Protein AF-A0A970ZIY1-F1 (afdb_monomer_lite)

pLDDT: mean 73.7, std 18.68, range [35.19, 96.5]

Foldseek 3Di:
DPCVVVVVVVVVVVVVVVVVVVVVVVVVVVVVVCVVCVVPPPPPDCDPVPPPPVVCVCVVVVPDPVRVVVVVVVVVVVVVVVVVVCVVCVVVVVVVVVVVLVVVLVPDDPVVNVVSVVVVVVVVVVVVVVVVVVPPPPDDDDD

Structure (mmCIF, N/CA/C/O backbone):
data_AF-A0A970ZIY1-F1
#
_entry.id   AF-A0A970ZIY1-F1
#
loop_
_atom_site.group_PDB
_atom_site.id
_atom_site.type_symbol
_atom_site.label_atom_id
_atom_site.label_alt_id
_atom_site.label_comp_id
_atom_site.label_asym_id
_atom_site.label_entity_id
_atom_site.label_seq_id
_atom_site.pdbx_PDB_ins_code
_atom_site.Cartn_x
_atom_site.Cartn_y
_atom_site.Cartn_z
_atom_site.occupancy
_atom_site.B_iso_or_equiv
_atom_site.auth_seq_id
_atom_site.auth_comp_id
_atom_site.auth_asym_id
_atom_site.auth_atom_id
_atom_site.pdbx_PDB_model_num
ATOM 1 N N . MET A 1 1 ? 45.407 -6.725 -25.973 1.00 51.03 1 MET A N 1
ATOM 2 C CA . MET A 1 1 ? 44.159 -6.333 -25.265 1.00 51.03 1 MET A CA 1
ATOM 3 C C . MET A 1 1 ? 42.892 -6.872 -25.961 1.00 51.03 1 MET A C 1
ATOM 5 O O . MET A 1 1 ? 41.868 -6.203 -25.936 1.00 51.03 1 MET A O 1
ATOM 9 N N . LYS A 1 2 ? 42.923 -8.075 -26.568 1.00 53.19 2 LYS A N 1
ATOM 10 C CA . LYS A 1 2 ? 41.791 -8.644 -27.337 1.00 53.19 2 LYS A CA 1
ATOM 11 C C . LYS A 1 2 ? 40.934 -9.645 -26.543 1.00 53.19 2 LYS A C 1
ATOM 13 O O . LYS A 1 2 ? 39.870 -10.029 -27.012 1.00 53.19 2 LYS A O 1
ATOM 18 N N . ASP A 1 3 ? 41.338 -9.990 -25.320 1.00 57.94 3 ASP A N 1
ATOM 19 C CA . ASP A 1 3 ? 40.663 -11.026 -24.517 1.00 57.94 3 ASP A CA 1
ATOM 20 C C . ASP A 1 3 ? 39.647 -10.465 -23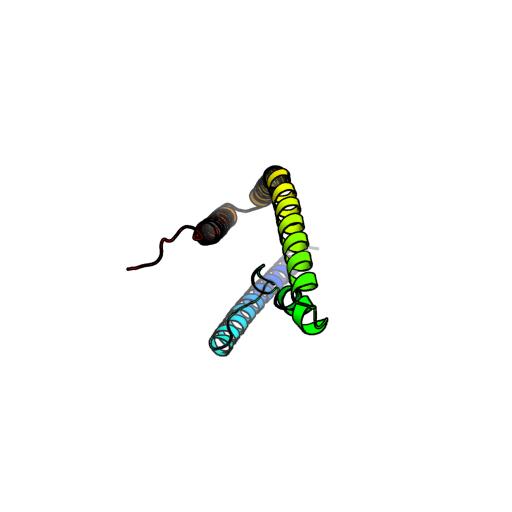.516 1.00 57.94 3 ASP A C 1
ATOM 22 O O . ASP A 1 3 ? 38.801 -11.195 -23.012 1.00 57.94 3 ASP A O 1
ATOM 26 N N . ARG A 1 4 ? 39.666 -9.146 -23.282 1.00 66.25 4 ARG A N 1
ATOM 27 C CA . ARG A 1 4 ? 38.716 -8.444 -22.404 1.00 66.25 4 ARG A CA 1
ATOM 28 C C . ARG A 1 4 ? 37.244 -8.669 -22.785 1.00 66.25 4 ARG A C 1
ATOM 30 O O . ARG A 1 4 ? 36.482 -9.011 -21.888 1.00 66.25 4 ARG A O 1
ATOM 37 N N . PRO A 1 5 ? 36.815 -8.558 -24.061 1.00 71.19 5 PRO A N 1
ATOM 38 C CA . PRO A 1 5 ? 35.415 -8.812 -24.410 1.00 71.19 5 PRO A CA 1
ATOM 39 C C . PRO A 1 5 ? 35.022 -10.286 -24.247 1.00 71.19 5 PRO A C 1
ATOM 41 O O . PRO A 1 5 ? 33.885 -10.572 -23.890 1.00 71.19 5 PRO A O 1
ATOM 44 N N . ARG A 1 6 ? 35.960 -11.226 -24.436 1.00 71.44 6 ARG A N 1
ATOM 45 C CA . ARG A 1 6 ? 35.718 -12.663 -24.218 1.00 71.44 6 ARG A CA 1
ATOM 46 C C . ARG A 1 6 ? 35.589 -12.986 -22.731 1.00 71.44 6 ARG A C 1
ATOM 48 O O . ARG A 1 6 ? 34.659 -13.681 -22.346 1.00 71.44 6 ARG A O 1
ATOM 55 N N . ALA A 1 7 ? 36.460 -12.423 -21.897 1.00 78.25 7 ALA A N 1
ATOM 56 C CA . ALA A 1 7 ? 36.382 -12.560 -20.446 1.00 78.25 7 ALA A CA 1
ATOM 57 C C . ALA A 1 7 ? 35.086 -11.952 -19.887 1.00 78.25 7 ALA A C 1
ATOM 59 O O . ALA A 1 7 ? 34.428 -12.571 -19.058 1.00 78.25 7 ALA A O 1
ATOM 60 N N . ILE A 1 8 ? 34.672 -10.785 -20.390 1.00 82.88 8 ILE A N 1
ATOM 61 C CA . ILE A 1 8 ? 33.400 -10.158 -20.006 1.00 82.88 8 ILE A CA 1
ATOM 62 C C . ILE A 1 8 ? 32.213 -11.023 -20.448 1.00 82.88 8 ILE A C 1
ATOM 64 O O . ILE A 1 8 ? 31.309 -11.248 -19.651 1.00 82.88 8 ILE A O 1
ATOM 68 N N . ALA A 1 9 ? 32.225 -11.565 -21.670 1.00 83.19 9 ALA A N 1
ATOM 69 C CA . ALA A 1 9 ? 31.159 -12.448 -22.146 1.00 83.19 9 ALA A CA 1
ATOM 70 C C . ALA A 1 9 ? 31.040 -13.728 -21.302 1.00 83.19 9 ALA A C 1
ATOM 72 O O . ALA A 1 9 ? 29.931 -14.137 -20.968 1.00 83.19 9 ALA A O 1
ATOM 73 N N . VAL A 1 10 ? 32.168 -14.322 -20.901 1.00 86.00 10 VAL A N 1
ATOM 74 C CA . VAL A 1 10 ? 32.187 -15.494 -20.011 1.00 86.00 10 VAL A CA 1
ATOM 75 C C . VAL A 1 10 ? 31.659 -15.137 -18.621 1.00 86.00 10 VAL A C 1
ATOM 77 O O . VAL A 1 10 ? 30.834 -15.871 -18.086 1.00 86.00 10 VAL A O 1
ATOM 80 N N . LEU A 1 11 ? 32.053 -13.993 -18.053 1.00 84.69 11 LEU A N 1
ATOM 81 C CA . LEU A 1 11 ? 31.548 -13.543 -16.751 1.00 84.69 11 LEU A CA 1
ATOM 82 C C . LEU A 1 11 ? 30.040 -13.273 -16.777 1.00 84.69 11 LEU A C 1
ATOM 84 O O . LEU A 1 11 ? 29.329 -13.697 -15.869 1.00 84.69 11 LEU A O 1
ATOM 88 N N . VAL A 1 12 ? 29.538 -12.626 -17.831 1.00 85.62 12 VAL A N 1
ATOM 89 C CA . VAL A 1 12 ? 28.099 -12.387 -18.013 1.00 85.62 12 VAL A CA 1
ATOM 90 C C . VAL A 1 12 ? 27.351 -13.708 -18.192 1.00 85.62 12 VAL A C 1
ATOM 92 O O . VAL A 1 12 ? 26.309 -13.900 -17.572 1.00 85.62 12 VAL A O 1
ATOM 95 N N . ALA A 1 13 ? 27.886 -14.649 -18.972 1.00 85.00 13 ALA A N 1
ATOM 96 C CA . ALA A 1 13 ? 27.266 -15.958 -19.171 1.00 85.00 13 ALA A CA 1
ATOM 97 C C . ALA A 1 13 ? 27.195 -16.776 -17.870 1.00 85.00 13 ALA A C 1
ATOM 99 O O . ALA A 1 13 ? 26.146 -17.339 -17.561 1.00 85.00 13 ALA A O 1
ATOM 100 N N . VAL A 1 14 ? 28.270 -16.798 -17.074 1.00 88.44 14 VAL A N 1
ATOM 101 C CA . VAL A 1 14 ? 28.303 -17.483 -15.770 1.00 88.44 14 VAL A CA 1
ATOM 102 C C . VAL A 1 14 ? 27.355 -16.814 -14.773 1.00 88.44 14 VAL A C 1
ATOM 104 O O . VAL A 1 14 ? 26.639 -17.506 -14.052 1.00 88.44 14 VAL A O 1
ATOM 107 N N . PHE A 1 15 ? 27.288 -15.481 -14.764 1.00 84.81 15 PHE A N 1
ATOM 108 C CA . PHE A 1 15 ? 26.358 -14.738 -13.916 1.00 84.81 15 PHE A CA 1
ATOM 109 C C . PHE A 1 15 ? 24.896 -15.037 -14.273 1.00 84.81 15 PHE A C 1
ATOM 111 O O . PHE A 1 15 ? 24.097 -15.351 -13.393 1.00 84.81 15 PHE A O 1
ATOM 118 N N . LEU A 1 16 ? 24.552 -15.019 -15.564 1.00 87.94 16 LEU A N 1
ATOM 119 C CA . LEU A 1 16 ? 23.206 -15.345 -16.038 1.00 87.94 16 LEU A CA 1
ATOM 120 C C . LEU A 1 16 ? 22.836 -16.803 -15.744 1.00 87.94 16 LEU A C 1
ATOM 122 O O . LEU A 1 16 ? 21.725 -17.062 -15.283 1.00 87.94 16 LEU A O 1
ATOM 126 N N . ALA A 1 17 ? 23.765 -17.742 -15.936 1.00 85.06 17 ALA A N 1
ATOM 127 C CA . ALA A 1 17 ? 23.568 -19.138 -15.554 1.00 85.06 17 ALA A CA 1
ATOM 128 C C . ALA A 1 17 ? 23.318 -19.272 -14.042 1.00 85.06 17 ALA A C 1
ATOM 130 O O . ALA A 1 17 ? 22.384 -19.962 -13.637 1.00 85.06 17 ALA A O 1
ATOM 131 N N . GLY A 1 18 ? 24.076 -18.547 -13.214 1.00 77.12 18 GLY A N 1
ATOM 132 C CA . GLY A 1 18 ? 23.872 -18.472 -11.767 1.00 77.12 18 GLY A CA 1
ATOM 133 C C . GLY A 1 18 ? 22.505 -17.901 -11.377 1.00 77.12 18 GLY A C 1
ATOM 134 O O . GLY A 1 18 ? 21.841 -18.455 -10.504 1.00 77.12 18 GLY A O 1
ATOM 135 N N . CYS A 1 19 ? 22.024 -16.854 -12.054 1.00 79.12 19 CYS A N 1
ATOM 136 C CA . CYS A 1 19 ? 20.681 -16.311 -11.828 1.00 79.12 19 CYS A CA 1
ATOM 137 C C . CYS A 1 19 ? 19.575 -17.301 -12.222 1.00 79.12 19 CYS A C 1
ATOM 139 O O . CYS A 1 19 ? 18.572 -17.415 -11.516 1.00 79.12 19 CYS A O 1
ATOM 141 N N . ILE A 1 20 ? 19.742 -18.035 -13.325 1.00 79.75 20 ILE A N 1
ATOM 142 C CA . ILE A 1 20 ? 18.778 -19.052 -13.775 1.00 79.75 20 ILE A CA 1
ATOM 143 C C . ILE A 1 20 ? 18.742 -20.238 -12.801 1.00 79.75 20 ILE A C 1
ATOM 145 O O . ILE A 1 20 ? 17.667 -20.643 -12.370 1.00 79.75 20 ILE A O 1
ATOM 149 N N . LEU A 1 21 ? 19.901 -20.746 -12.378 1.00 78.31 21 LEU A N 1
ATOM 150 C CA . LEU A 1 21 ? 20.000 -21.809 -11.371 1.00 78.31 21 LEU A CA 1
ATOM 151 C C . LEU A 1 21 ? 19.457 -21.360 -10.003 1.00 78.31 21 LEU A C 1
ATOM 153 O O . LEU A 1 21 ? 18.700 -22.094 -9.370 1.00 78.31 21 LEU A O 1
ATOM 157 N N . GLY A 1 22 ? 19.767 -20.134 -9.571 1.00 67.44 22 GLY A N 1
ATOM 158 C CA . GLY A 1 22 ? 19.271 -19.562 -8.317 1.00 67.44 22 GLY A CA 1
ATOM 159 C C . GLY A 1 22 ? 17.762 -19.300 -8.324 1.00 67.44 22 GLY A C 1
ATOM 160 O O . GLY A 1 22 ? 17.087 -19.562 -7.330 1.00 67.44 22 GLY A O 1
ATOM 161 N N . SER A 1 23 ? 17.205 -18.838 -9.448 1.00 67.19 23 SER A N 1
ATOM 162 C CA . SER A 1 23 ? 15.758 -18.629 -9.609 1.00 67.19 23 SER A CA 1
ATOM 163 C C . SER A 1 23 ? 14.989 -19.943 -9.718 1.00 67.19 23 SER A C 1
ATOM 165 O O . SER A 1 23 ? 13.946 -20.069 -9.082 1.00 67.19 23 SER A O 1
ATOM 167 N N . ALA A 1 24 ? 15.514 -20.942 -10.433 1.00 69.50 24 ALA A N 1
ATOM 168 C CA . ALA A 1 24 ? 14.917 -22.273 -10.494 1.00 69.50 24 ALA A CA 1
ATOM 169 C C . ALA A 1 24 ? 14.925 -22.953 -9.118 1.00 69.50 24 ALA A C 1
ATOM 171 O O . ALA A 1 24 ? 13.890 -23.464 -8.701 1.00 69.50 24 ALA A O 1
ATOM 172 N N . GLY A 1 25 ? 16.045 -22.884 -8.386 1.00 67.38 25 GLY A N 1
ATOM 173 C CA . GLY A 1 25 ? 16.157 -23.397 -7.016 1.00 67.38 25 GLY A CA 1
ATOM 174 C C . GLY A 1 25 ? 15.268 -22.655 -6.014 1.00 67.38 25 GLY A C 1
ATOM 175 O O . GLY A 1 25 ? 14.637 -23.281 -5.167 1.00 67.38 25 GLY A O 1
ATOM 176 N N . SER A 1 26 ? 15.142 -21.330 -6.143 1.00 62.72 26 SER A N 1
ATOM 177 C CA . SER A 1 26 ? 14.210 -20.543 -5.322 1.00 62.72 26 SER A CA 1
ATOM 178 C C . SER A 1 26 ? 12.756 -20.877 -5.646 1.00 62.72 26 SER A C 1
ATOM 180 O O . SER A 1 26 ? 11.930 -20.938 -4.742 1.00 62.72 26 SER A O 1
ATOM 182 N N . TYR A 1 27 ? 12.433 -21.129 -6.917 1.00 69.75 27 TYR A N 1
ATOM 183 C CA . TYR A 1 27 ? 11.086 -21.495 -7.341 1.00 69.75 27 TYR A CA 1
ATOM 184 C C . TYR A 1 27 ? 10.686 -22.872 -6.811 1.00 69.75 27 TYR A C 1
ATOM 186 O O . TYR A 1 27 ? 9.599 -23.011 -6.260 1.00 69.75 27 TYR A O 1
ATOM 194 N N . SER A 1 28 ? 11.560 -23.878 -6.908 1.00 68.31 28 SER A N 1
ATOM 195 C CA . SER A 1 28 ? 11.289 -25.213 -6.365 1.00 68.31 28 SER A CA 1
ATOM 196 C C . SER A 1 28 ? 11.291 -25.240 -4.835 1.00 68.31 28 SER A C 1
ATOM 198 O O . SER A 1 28 ? 10.410 -25.878 -4.264 1.00 68.31 28 SER A O 1
ATOM 200 N N . TRP A 1 29 ? 12.169 -24.486 -4.161 1.00 65.81 29 TRP A N 1
ATOM 201 C CA . TRP A 1 29 ? 12.119 -24.311 -2.702 1.00 65.81 29 TRP A CA 1
ATOM 202 C C . TRP A 1 29 ? 10.818 -23.644 -2.246 1.00 65.81 29 TRP A C 1
ATOM 204 O O . TRP A 1 29 ? 10.192 -24.106 -1.298 1.00 65.81 29 TRP A O 1
ATOM 214 N N . LEU A 1 30 ? 10.364 -22.599 -2.945 1.00 65.06 30 LEU A N 1
ATOM 215 C CA . LEU A 1 30 ? 9.116 -21.902 -2.628 1.00 65.06 30 LEU A CA 1
ATOM 216 C C . LEU A 1 30 ? 7.883 -22.771 -2.916 1.00 65.06 30 LEU A C 1
ATOM 218 O O . LEU A 1 30 ? 6.915 -22.715 -2.162 1.00 65.06 30 LEU A O 1
ATOM 222 N N . ARG A 1 31 ? 7.929 -23.604 -3.966 1.00 70.19 31 ARG A N 1
ATOM 223 C CA . ARG A 1 31 ? 6.863 -24.566 -4.284 1.00 70.19 31 ARG A CA 1
ATOM 224 C C . ARG A 1 31 ? 6.785 -25.689 -3.249 1.00 70.19 31 ARG A C 1
ATOM 226 O O . ARG A 1 31 ? 5.695 -26.038 -2.816 1.00 70.19 31 ARG A O 1
ATOM 233 N N . TRP A 1 32 ? 7.936 -26.183 -2.794 1.00 57.75 32 TRP A N 1
ATOM 234 C CA . TRP A 1 32 ? 8.015 -27.183 -1.730 1.00 57.75 32 TRP A CA 1
ATOM 235 C C . TRP A 1 32 ? 7.583 -26.605 -0.372 1.00 57.75 32 TRP A C 1
ATOM 237 O O . TRP A 1 32 ? 6.854 -27.258 0.373 1.00 57.75 32 TRP A O 1
ATOM 247 N N . GLN A 1 33 ? 7.921 -25.337 -0.087 1.00 52.47 33 GLN A N 1
ATOM 248 C CA . GLN A 1 33 ? 7.381 -24.583 1.053 1.00 52.47 33 GLN A CA 1
ATOM 249 C C . GLN A 1 33 ? 5.873 -24.334 0.941 1.00 52.47 33 GLN A C 1
ATOM 251 O O . GLN A 1 33 ? 5.207 -24.261 1.965 1.00 52.47 33 GLN A O 1
ATOM 256 N N . GLN A 1 34 ? 5.322 -24.170 -0.265 1.00 49.88 34 GLN A N 1
ATOM 257 C CA . GLN A 1 34 ? 3.879 -24.031 -0.479 1.00 49.88 34 GLN A CA 1
ATOM 258 C C . GLN A 1 34 ? 3.130 -25.340 -0.225 1.00 49.88 34 GLN A C 1
ATOM 260 O O . GLN A 1 34 ? 2.064 -25.287 0.376 1.00 49.88 34 GLN A O 1
ATOM 265 N N . GLU A 1 35 ? 3.691 -26.489 -0.612 1.00 53.53 35 GLU A N 1
ATOM 266 C CA . GLU A 1 35 ? 3.114 -27.810 -0.311 1.00 53.53 35 GLU A CA 1
ATOM 267 C C . GLU A 1 35 ? 3.172 -28.127 1.192 1.00 53.53 35 GLU A C 1
ATOM 269 O O . GLU A 1 35 ? 2.188 -28.598 1.752 1.00 53.53 35 GLU A O 1
ATOM 274 N N . THR A 1 36 ? 4.256 -27.769 1.895 1.00 51.41 36 THR A N 1
ATOM 275 C CA . THR A 1 36 ? 4.316 -27.900 3.371 1.00 51.41 36 THR A CA 1
ATOM 276 C C . THR A 1 36 ? 3.522 -26.828 4.125 1.00 51.41 36 THR A C 1
ATOM 278 O O . THR A 1 36 ? 3.187 -27.024 5.290 1.00 51.41 36 THR A O 1
ATOM 281 N N . ARG A 1 37 ? 3.188 -25.700 3.486 1.00 42.31 37 ARG A N 1
ATOM 282 C CA . ARG A 1 37 ? 2.307 -24.651 4.036 1.00 42.31 37 ARG A CA 1
ATOM 283 C C . ARG A 1 37 ? 0.860 -24.775 3.573 1.00 42.31 37 ARG A C 1
ATOM 285 O O . ARG A 1 37 ? 0.067 -23.898 3.892 1.00 42.31 37 ARG A O 1
ATOM 292 N N . GLN A 1 38 ? 0.482 -25.824 2.846 1.00 45.16 38 GLN A N 1
ATOM 293 C CA . GLN A 1 38 ? -0.889 -25.964 2.353 1.00 45.16 38 GLN A CA 1
ATOM 294 C C . GLN A 1 38 ? -1.908 -26.201 3.487 1.00 45.16 38 GLN A C 1
ATOM 296 O O . GLN A 1 38 ? -3.089 -25.918 3.302 1.00 45.16 38 GLN A O 1
ATOM 301 N N . ASP A 1 39 ? -1.430 -26.560 4.686 1.00 43.97 39 ASP A N 1
ATOM 302 C CA . ASP A 1 39 ? -2.209 -26.597 5.934 1.00 43.97 39 ASP A CA 1
ATOM 303 C C . ASP A 1 39 ? -2.098 -25.315 6.787 1.00 43.97 39 ASP A C 1
ATOM 305 O O . ASP A 1 39 ? -2.648 -25.234 7.886 1.00 43.97 39 ASP A O 1
ATOM 309 N N . GLN A 1 40 ? -1.416 -24.276 6.297 1.00 41.88 40 GLN A N 1
ATOM 310 C CA . GLN A 1 40 ? -1.307 -22.979 6.962 1.00 41.88 40 GLN A CA 1
ATOM 311 C C . GLN A 1 40 ? -1.879 -21.890 6.044 1.00 41.88 40 GLN A C 1
ATOM 313 O O . GLN A 1 40 ? -1.281 -21.586 5.009 1.00 41.88 40 GLN A O 1
ATOM 318 N N . PRO A 1 41 ? -3.036 -21.280 6.371 1.00 39.09 41 PRO A N 1
ATOM 319 C CA . PRO A 1 41 ? -3.622 -20.260 5.515 1.00 39.09 41 PRO A CA 1
ATOM 320 C C . PRO A 1 41 ? -2.612 -19.128 5.301 1.00 39.09 41 PRO A C 1
ATOM 322 O O . PRO A 1 41 ? -2.135 -18.500 6.245 1.00 39.09 41 PRO A O 1
ATOM 325 N N . ALA A 1 42 ? -2.255 -18.917 4.033 1.00 40.41 42 ALA A N 1
ATOM 326 C CA . ALA A 1 42 ? -1.247 -17.968 3.590 1.00 40.41 42 ALA A CA 1
ATOM 327 C C . ALA A 1 42 ? -1.720 -16.524 3.803 1.00 40.41 42 ALA A C 1
ATOM 329 O O . ALA A 1 42 ? -2.216 -15.857 2.897 1.00 40.41 42 ALA A O 1
ATOM 330 N N . ASP A 1 43 ? -1.532 -16.034 5.019 1.00 41.06 43 ASP A N 1
ATOM 331 C CA . ASP A 1 43 ? -1.747 -14.653 5.423 1.00 41.06 43 ASP A CA 1
ATOM 332 C C . ASP A 1 43 ? -0.403 -13.893 5.364 1.00 41.06 43 ASP A C 1
ATOM 334 O O . ASP A 1 43 ? 0.137 -13.416 6.355 1.00 41.06 43 ASP A O 1
ATOM 338 N N . SER A 1 44 ? 0.198 -13.812 4.172 1.00 41.97 44 SER A N 1
ATOM 339 C CA . SER A 1 44 ? 1.458 -13.083 3.926 1.00 41.97 44 SER A CA 1
ATOM 340 C C . SER A 1 44 ? 1.194 -11.744 3.247 1.00 41.97 44 SER A C 1
ATOM 342 O O . SER A 1 44 ? 1.445 -11.579 2.064 1.00 41.97 44 SER A O 1
ATOM 344 N N . PHE A 1 45 ? 0.595 -10.847 4.022 1.00 35.19 45 PHE A N 1
ATOM 345 C CA . PHE A 1 45 ? 0.519 -9.377 3.983 1.00 35.19 45 PHE A CA 1
ATOM 346 C C . PHE A 1 45 ? -0.594 -9.083 4.992 1.00 35.19 45 PHE A C 1
ATOM 348 O O . PHE A 1 45 ? -1.647 -9.706 4.840 1.00 35.19 45 PHE A O 1
ATOM 355 N N . PRO A 1 46 ? -0.423 -8.210 6.006 1.00 35.25 46 PRO A N 1
ATOM 356 C CA . PRO A 1 46 ? -1.465 -7.980 7.000 1.00 35.25 46 PRO A CA 1
ATOM 357 C C . PRO A 1 46 ? -2.684 -7.416 6.278 1.00 35.25 46 PRO A C 1
ATOM 359 O O . PRO A 1 46 ? -2.784 -6.235 5.931 1.00 35.25 46 PRO A O 1
ATOM 362 N N . SER A 1 47 ? -3.600 -8.317 5.950 1.00 40.16 47 SER A N 1
ATOM 363 C CA . SER A 1 47 ? -4.845 -7.989 5.311 1.00 40.16 47 SER A CA 1
ATOM 364 C C . SER A 1 47 ? -5.613 -7.167 6.339 1.00 40.16 47 SER A C 1
ATOM 366 O O . SER A 1 47 ? -5.537 -7.410 7.537 1.00 40.16 47 SER A O 1
ATOM 368 N N . ARG A 1 48 ? -6.393 -6.172 5.909 1.00 46.56 48 ARG A N 1
ATOM 369 C CA . ARG A 1 48 ? -7.241 -5.348 6.802 1.00 46.56 48 ARG A CA 1
ATOM 370 C C . ARG A 1 48 ? -8.232 -6.189 7.658 1.00 46.56 48 ARG A C 1
ATOM 372 O O . ARG A 1 48 ? -8.991 -5.624 8.432 1.00 46.56 48 ARG A O 1
ATOM 379 N N . ARG A 1 49 ? -8.260 -7.517 7.474 1.00 43.53 49 ARG A N 1
ATOM 380 C CA . ARG A 1 49 ? -8.970 -8.525 8.274 1.00 43.53 49 ARG A CA 1
ATOM 381 C C . ARG A 1 49 ? -8.139 -9.056 9.448 1.00 43.53 49 ARG A C 1
ATOM 383 O O . ARG A 1 49 ? -8.721 -9.378 10.471 1.00 43.53 49 ARG A O 1
ATOM 390 N N . GLN A 1 50 ? -6.814 -9.051 9.342 1.00 38.38 50 GLN A N 1
ATOM 391 C CA . GLN A 1 50 ? -5.881 -9.263 10.443 1.00 38.38 50 GLN A CA 1
ATOM 392 C C . GLN A 1 50 ? -5.604 -7.948 11.192 1.00 38.38 50 GLN A C 1
ATOM 394 O O . GLN A 1 50 ? -4.464 -7.551 11.407 1.00 38.38 50 GLN A O 1
ATOM 399 N N . GLN A 1 51 ? -6.655 -7.280 11.657 1.00 46.25 51 GLN A N 1
ATOM 400 C CA . GLN A 1 51 ? -6.509 -6.497 12.883 1.00 46.25 51 GLN A CA 1
ATOM 401 C C . GLN A 1 51 ? -7.259 -7.225 13.994 1.00 46.25 51 GLN A C 1
ATOM 403 O O . GLN A 1 51 ? -8.323 -6.740 14.382 1.00 46.25 51 GLN A O 1
ATOM 408 N N . PRO A 1 52 ? -6.749 -8.373 14.495 1.00 47.94 52 PRO A N 1
ATOM 409 C CA . PRO A 1 52 ? -7.245 -8.902 15.751 1.00 47.94 52 PRO A CA 1
ATOM 410 C C . PRO A 1 52 ? -7.171 -7.792 16.807 1.00 47.94 52 PRO A C 1
ATOM 412 O O . PRO A 1 52 ? -8.180 -7.442 17.404 1.00 47.94 52 PRO A O 1
ATOM 415 N N . GLU A 1 53 ? -6.029 -7.110 16.918 1.00 46.91 53 GLU A N 1
ATOM 416 C CA . GLU A 1 53 ? -5.725 -6.285 18.092 1.00 46.91 53 GLU A CA 1
ATOM 417 C C . GLU A 1 53 ? -6.721 -5.158 18.401 1.00 46.91 53 GLU A C 1
ATOM 419 O O . GLU A 1 53 ? -6.970 -4.863 19.568 1.00 46.91 53 GLU A O 1
ATOM 424 N N . ARG A 1 54 ? -7.381 -4.565 17.394 1.00 52.19 54 ARG A N 1
ATOM 425 C CA . ARG A 1 54 ? -8.399 -3.528 17.656 1.00 52.19 54 ARG A CA 1
ATOM 426 C C . ARG A 1 54 ? -9.698 -4.084 18.236 1.00 52.19 54 ARG A C 1
ATOM 428 O O . ARG A 1 54 ? -10.398 -3.358 18.927 1.00 52.19 54 ARG A O 1
ATOM 435 N N . TRP A 1 55 ? -10.016 -5.349 17.974 1.00 54.03 55 TRP A N 1
ATOM 436 C CA . TRP A 1 55 ? -11.203 -6.014 18.518 1.00 54.03 55 TRP A CA 1
ATOM 437 C C . TRP A 1 55 ? -10.993 -6.497 19.957 1.00 54.03 55 TRP A C 1
ATOM 439 O O . TRP A 1 55 ? -11.934 -6.9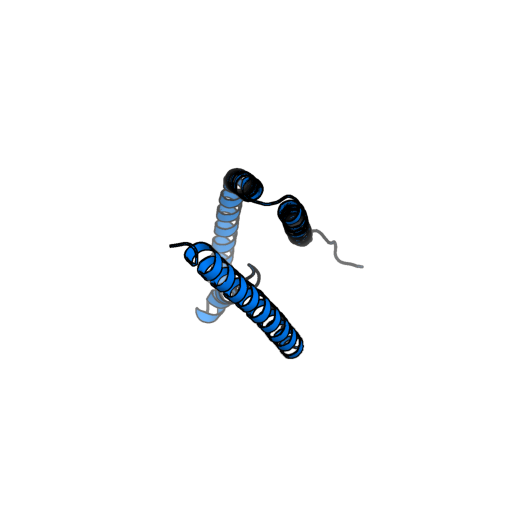86 20.570 1.00 54.03 55 TRP A O 1
ATOM 449 N N . HIS A 1 56 ? -9.776 -6.383 20.496 1.00 63.53 56 HIS A N 1
ATOM 450 C CA . HIS A 1 56 ? -9.427 -6.888 21.827 1.00 63.53 56 HIS A CA 1
ATOM 451 C C . HIS A 1 56 ? -9.326 -5.775 22.860 1.00 63.53 56 HIS A C 1
ATOM 453 O O . HIS A 1 56 ? -9.335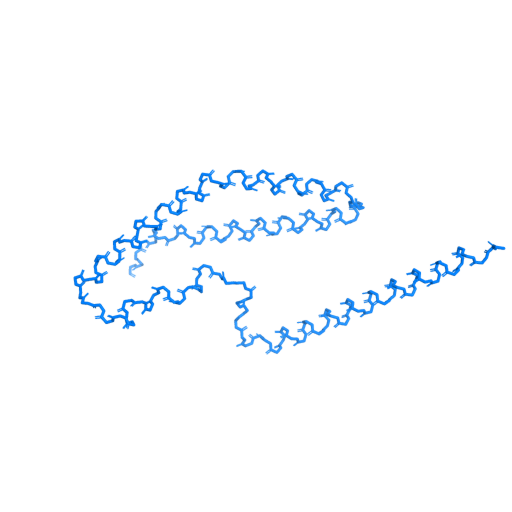 -6.066 24.046 1.00 63.53 56 HIS A O 1
ATOM 459 N N . LEU A 1 57 ? -9.225 -4.515 22.427 1.00 74.88 57 LEU A N 1
ATOM 460 C CA . LEU A 1 57 ? -9.059 -3.370 23.321 1.00 74.88 57 LEU A CA 1
ATOM 461 C C . LEU A 1 57 ? -10.196 -3.247 24.346 1.00 74.88 57 LEU A C 1
ATOM 463 O O . LEU A 1 57 ? -9.878 -3.089 25.520 1.00 74.88 57 LEU A O 1
ATOM 467 N N . PRO A 1 58 ? -11.486 -3.380 23.974 1.00 78.12 58 PRO A N 1
ATOM 468 C CA . PRO A 1 58 ? -12.562 -3.339 24.962 1.00 78.12 58 PRO A CA 1
ATOM 469 C C . PRO A 1 58 ? -12.473 -4.452 26.007 1.00 78.12 58 PRO A C 1
ATOM 471 O O . PRO A 1 58 ? -12.706 -4.206 27.184 1.00 78.12 58 PRO A O 1
ATOM 474 N N . THR A 1 59 ? -12.102 -5.659 25.574 1.00 78.12 59 THR A N 1
ATOM 475 C CA . THR A 1 59 ? -11.951 -6.833 26.443 1.00 78.12 59 THR A CA 1
ATOM 476 C C . THR A 1 59 ? -10.724 -6.715 27.344 1.00 78.12 59 THR A C 1
ATOM 478 O O . THR A 1 59 ? -10.796 -7.045 28.518 1.00 78.12 59 THR A O 1
ATOM 481 N N . LEU A 1 60 ? -9.606 -6.222 26.809 1.00 82.56 60 LEU A N 1
ATOM 482 C CA . LEU A 1 60 ? -8.352 -6.019 27.534 1.00 82.56 60 LEU A CA 1
ATOM 483 C C . LEU A 1 60 ? -8.473 -4.919 28.594 1.00 82.56 60 LEU A C 1
ATOM 485 O O . LEU A 1 60 ? -7.842 -5.005 29.639 1.00 82.56 60 LEU A O 1
ATOM 489 N N . LEU A 1 61 ? -9.251 -3.877 28.300 1.00 87.06 61 LEU A N 1
ATOM 490 C CA . LEU A 1 61 ? -9.480 -2.746 29.200 1.00 87.06 61 LEU A CA 1
ATOM 491 C C . LEU A 1 61 ? -10.698 -2.945 30.107 1.00 87.06 61 LEU A C 1
ATOM 493 O O . LEU A 1 61 ? -11.035 -2.023 30.845 1.00 87.06 61 LEU A O 1
ATOM 497 N N . GLU A 1 62 ? -11.359 -4.105 30.020 1.00 89.56 62 GLU A N 1
ATOM 498 C CA . GLU A 1 62 ? -12.550 -4.455 30.802 1.00 89.56 62 GLU A CA 1
ATOM 499 C C . GLU A 1 62 ? -13.606 -3.335 30.794 1.00 89.56 62 GLU A C 1
ATOM 501 O O . GLU A 1 62 ? -14.154 -2.950 31.827 1.00 89.56 62 GLU A O 1
ATOM 506 N N . LEU A 1 63 ? -13.871 -2.768 29.609 1.00 88.75 63 LEU A N 1
ATOM 507 C CA . LEU A 1 63 ? -14.767 -1.618 29.479 1.00 88.75 63 LEU A CA 1
ATOM 508 C C . LEU A 1 63 ? -16.186 -1.959 29.954 1.00 88.75 63 LEU A C 1
ATOM 510 O O . LEU A 1 63 ? -16.743 -2.998 29.587 1.00 88.75 63 LEU A O 1
ATOM 514 N N . THR A 1 64 ? -16.817 -1.038 30.690 1.00 91.75 64 THR A N 1
ATOM 515 C CA . THR A 1 64 ? -18.243 -1.162 31.033 1.00 91.75 64 THR A CA 1
ATOM 516 C C . THR A 1 64 ? -19.115 -1.099 29.769 1.00 91.75 64 THR A C 1
ATOM 518 O O . THR A 1 64 ? -18.667 -0.596 28.730 1.00 91.75 64 THR A O 1
ATOM 521 N N . PRO A 1 65 ? -20.383 -1.552 29.818 1.00 89.25 65 PRO A N 1
ATOM 522 C CA . PRO A 1 65 ? -21.291 -1.468 28.673 1.00 89.25 65 PRO A CA 1
ATOM 523 C C . PRO A 1 65 ? -21.404 -0.052 28.085 1.00 89.25 65 PRO A C 1
ATOM 525 O O . PRO A 1 65 ? -21.379 0.124 26.865 1.00 89.25 65 PRO A O 1
ATOM 528 N N . GLU A 1 66 ? -21.450 0.970 28.939 1.00 89.00 66 GLU A N 1
ATOM 529 C CA . GLU A 1 66 ? -21.542 2.377 28.542 1.00 89.00 66 GLU A CA 1
ATOM 530 C C . GLU A 1 66 ? -20.248 2.862 27.875 1.00 89.00 66 GLU A C 1
ATOM 532 O O . GLU A 1 66 ? -20.285 3.583 26.874 1.00 89.00 66 GLU A O 1
ATOM 537 N N . GLN A 1 67 ? -19.090 2.448 28.397 1.00 87.06 67 GLN A N 1
ATOM 538 C CA . GLN A 1 67 ? -17.788 2.774 27.814 1.00 87.06 67 GLN A CA 1
ATOM 539 C C . GLN A 1 67 ? -17.588 2.082 26.464 1.00 87.06 67 GLN A C 1
ATOM 541 O O . GLN A 1 67 ? -17.086 2.699 25.525 1.00 87.06 67 GLN A O 1
ATOM 546 N N . ASN A 1 68 ? -18.023 0.829 26.336 1.00 87.25 68 ASN A N 1
ATOM 547 C CA . ASN A 1 68 ? -17.936 0.077 25.091 1.00 87.25 68 ASN A CA 1
ATOM 548 C C . ASN A 1 68 ? -18.835 0.670 23.989 1.00 87.25 68 ASN A C 1
ATOM 550 O O . ASN A 1 68 ? -18.441 0.708 22.819 1.00 87.25 68 ASN A O 1
ATOM 554 N N . ALA A 1 69 ? -20.013 1.190 24.354 1.00 86.81 69 ALA A N 1
ATOM 555 C CA . ALA A 1 69 ? -20.879 1.916 23.427 1.00 86.81 69 ALA A CA 1
ATOM 556 C C . ALA A 1 69 ? -20.180 3.172 22.877 1.00 86.81 69 ALA A C 1
ATOM 558 O O . ALA A 1 69 ? -20.094 3.344 21.660 1.00 86.81 69 ALA A O 1
ATOM 559 N N . ARG A 1 70 ? -19.583 3.990 23.758 1.00 88.25 70 ARG A N 1
ATOM 560 C CA . ARG A 1 70 ? -18.811 5.179 23.347 1.00 88.25 70 ARG A CA 1
ATOM 561 C C . ARG A 1 70 ? -17.577 4.823 22.520 1.00 88.25 70 ARG A C 1
ATOM 563 O O . ARG A 1 70 ? -17.302 5.468 21.514 1.00 88.25 70 ARG A O 1
ATOM 570 N N . TYR A 1 71 ? -16.848 3.776 22.903 1.00 87.25 71 TYR A N 1
ATOM 571 C CA . TYR A 1 71 ? -15.707 3.275 22.136 1.00 87.25 71 TYR A CA 1
ATOM 572 C C . TYR A 1 71 ? -16.115 2.888 20.709 1.00 87.25 71 TYR A C 1
ATOM 574 O O . TYR A 1 71 ? -15.450 3.258 19.742 1.00 87.25 71 TYR A O 1
ATOM 582 N N . SER A 1 72 ? -17.234 2.174 20.566 1.00 84.19 72 SER A N 1
ATOM 583 C CA . SER A 1 72 ? -17.750 1.746 19.264 1.00 84.19 72 SER A CA 1
ATOM 584 C C . SER A 1 72 ? -18.117 2.933 18.371 1.00 84.19 72 SER A C 1
ATOM 586 O O . SER A 1 72 ? -17.823 2.909 17.175 1.00 84.19 72 SER A O 1
ATOM 588 N N . GLU A 1 73 ? -18.700 3.984 18.950 1.00 89.88 73 GLU A N 1
ATOM 589 C CA . GLU A 1 73 ? -19.029 5.227 18.249 1.00 89.88 73 GLU A CA 1
ATOM 590 C C . GLU A 1 73 ? -17.772 5.950 17.744 1.00 89.88 73 GLU A C 1
ATOM 592 O O . GLU A 1 73 ? -17.671 6.221 16.545 1.00 89.88 73 GLU A O 1
ATOM 597 N N . ILE A 1 74 ? -16.772 6.143 18.614 1.00 89.06 74 ILE A N 1
ATOM 598 C CA . ILE A 1 74 ? -15.475 6.744 18.254 1.00 89.06 74 ILE A CA 1
ATOM 599 C C . ILE A 1 74 ? -14.834 5.962 17.103 1.00 89.06 74 ILE A C 1
ATOM 601 O O . ILE A 1 74 ? -14.416 6.526 16.091 1.00 89.06 74 ILE A O 1
ATOM 605 N N . MET A 1 75 ? -14.800 4.633 17.210 1.00 87.00 75 MET A N 1
ATOM 606 C CA . MET A 1 75 ? -14.221 3.785 16.171 1.00 87.00 75 MET A CA 1
ATOM 607 C C . MET A 1 75 ? -14.991 3.864 14.848 1.00 87.00 75 MET A C 1
ATOM 609 O O . MET A 1 75 ? -14.374 3.767 13.782 1.00 87.00 75 MET A O 1
ATOM 613 N N . ALA A 1 76 ? -16.317 4.013 14.883 1.00 84.56 76 ALA A N 1
ATOM 614 C CA . ALA A 1 76 ? -17.142 4.166 13.688 1.00 84.56 76 ALA A CA 1
ATOM 615 C C . ALA A 1 76 ? -16.921 5.527 13.010 1.00 84.56 76 ALA A C 1
ATOM 617 O O . ALA A 1 76 ? -16.806 5.591 11.784 1.00 84.56 76 ALA A O 1
ATOM 618 N N . GLU A 1 77 ? -16.821 6.605 13.783 1.00 88.75 77 GLU A N 1
ATOM 619 C CA . GLU A 1 77 ? -16.476 7.940 13.289 1.00 88.75 77 GLU A CA 1
ATOM 620 C C . GLU A 1 77 ? -15.081 7.966 12.659 1.00 88.75 77 GLU A C 1
ATOM 622 O O . GLU A 1 77 ? -14.957 8.262 11.471 1.00 88.75 77 GLU A O 1
ATOM 627 N N . SER A 1 78 ? -14.056 7.496 13.375 1.00 86.88 78 SER A N 1
ATOM 628 C CA . SER A 1 78 ? -12.691 7.433 12.839 1.00 86.88 78 SER A CA 1
ATOM 629 C C . SER A 1 78 ? -12.593 6.580 11.569 1.00 86.88 78 SER A C 1
ATOM 631 O O . SER A 1 78 ? -11.794 6.861 10.674 1.00 86.88 78 SER A O 1
ATOM 633 N N . ARG A 1 79 ? -13.397 5.511 11.446 1.00 82.19 79 ARG A N 1
ATOM 634 C CA . ARG A 1 79 ? -13.469 4.724 10.201 1.00 82.19 79 ARG A CA 1
ATOM 635 C C . ARG A 1 79 ? -14.015 5.554 9.043 1.00 82.19 79 ARG A C 1
ATOM 637 O O . ARG A 1 79 ? -13.437 5.486 7.960 1.00 82.19 79 ARG A O 1
ATOM 644 N N . ARG A 1 80 ? -15.084 6.326 9.266 1.00 86.44 80 ARG A N 1
ATOM 645 C CA . ARG A 1 80 ? -15.685 7.203 8.248 1.00 86.44 80 ARG A CA 1
ATOM 646 C C . ARG A 1 80 ? -14.698 8.269 7.783 1.00 86.44 80 ARG A C 1
ATOM 648 O O . ARG A 1 80 ? -14.512 8.416 6.580 1.00 86.44 80 ARG A O 1
ATOM 655 N N . GLU A 1 81 ? -14.008 8.928 8.709 1.00 83.69 81 GLU A N 1
ATOM 656 C CA . GLU A 1 81 ? -12.981 9.926 8.386 1.00 83.69 81 GLU A CA 1
ATOM 657 C C . GLU A 1 81 ? -11.843 9.329 7.549 1.00 83.69 81 GLU A C 1
ATOM 659 O O . GLU A 1 81 ? -11.482 9.850 6.492 1.00 83.69 81 GLU A O 1
ATOM 664 N N . LEU A 1 82 ? -11.309 8.178 7.976 1.00 80.56 82 LEU A N 1
ATOM 665 C CA . LEU A 1 82 ? -10.239 7.492 7.252 1.00 80.56 82 LEU A CA 1
ATOM 666 C C . LEU A 1 82 ? -10.675 7.026 5.860 1.00 80.56 82 LEU A C 1
ATOM 668 O O . LEU A 1 82 ? -9.866 7.040 4.930 1.00 80.56 82 LEU A O 1
ATOM 672 N N . ASP A 1 83 ? -11.913 6.563 5.705 1.00 81.06 83 ASP A N 1
ATOM 673 C CA . ASP A 1 83 ? -12.431 6.136 4.407 1.00 81.06 83 ASP A CA 1
ATOM 674 C C . ASP A 1 83 ? -12.727 7.328 3.484 1.00 81.06 83 ASP A C 1
ATOM 676 O O . ASP A 1 83 ? -12.471 7.224 2.280 1.00 81.06 83 ASP A O 1
ATOM 680 N N . GLY A 1 84 ? -13.138 8.474 4.035 1.00 84.81 84 GLY A N 1
ATOM 681 C CA . GLY A 1 84 ? -13.206 9.749 3.318 1.00 84.81 84 GLY A CA 1
ATOM 682 C C . GLY A 1 84 ? -11.842 10.149 2.757 1.00 84.81 84 GLY A C 1
ATOM 683 O O . GLY A 1 84 ? -11.673 10.231 1.539 1.00 84.81 84 GLY A O 1
ATOM 684 N N . LEU A 1 85 ? -10.826 10.237 3.622 1.00 86.38 85 LEU A N 1
ATOM 685 C CA . LEU A 1 85 ? -9.456 10.580 3.223 1.00 86.38 85 LEU A CA 1
ATOM 686 C C . LEU A 1 85 ? -8.902 9.624 2.155 1.00 86.38 85 LEU A C 1
ATOM 688 O O . LEU A 1 85 ? -8.278 10.041 1.178 1.00 86.38 85 LEU A O 1
ATOM 692 N N . ARG A 1 86 ? -9.140 8.316 2.309 1.00 81.62 86 ARG A N 1
ATOM 693 C CA . ARG A 1 86 ? -8.727 7.320 1.309 1.00 81.62 86 ARG A CA 1
ATOM 694 C C . ARG A 1 86 ? -9.408 7.537 -0.033 1.00 81.62 86 ARG A C 1
ATOM 696 O O . ARG A 1 86 ? -8.755 7.355 -1.057 1.00 81.62 86 ARG A O 1
ATOM 703 N N . SER A 1 87 ? -10.692 7.879 -0.035 1.00 84.19 87 SER A N 1
ATOM 704 C CA . SER A 1 87 ? -11.462 8.107 -1.260 1.0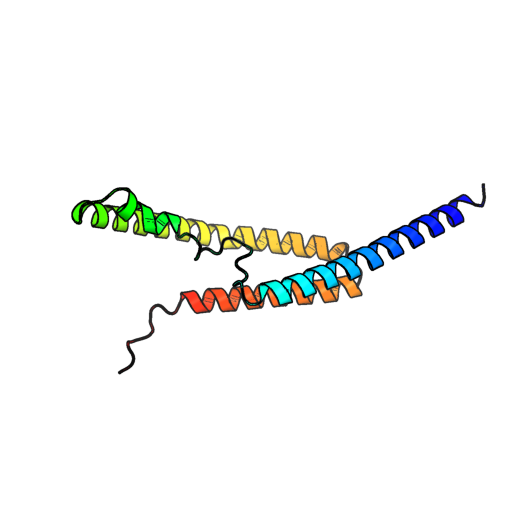0 84.19 87 SER A CA 1
ATOM 705 C C . SER A 1 87 ? -10.963 9.346 -2.002 1.00 84.19 87 SER A C 1
ATOM 707 O O . SER A 1 87 ? -10.766 9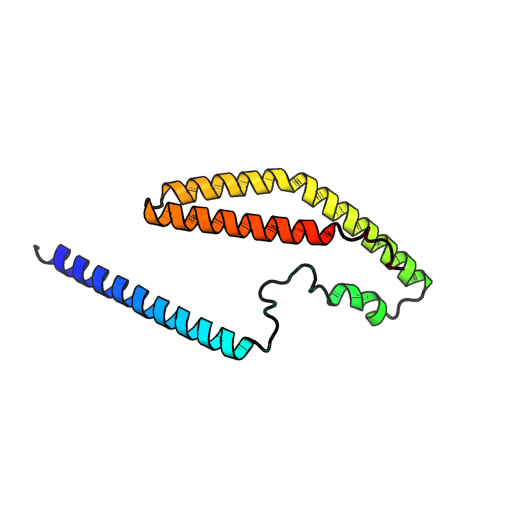.292 -3.214 1.00 84.19 87 SER A O 1
ATOM 709 N N . GLU A 1 88 ? -10.647 10.414 -1.271 1.00 88.06 88 GLU A N 1
ATOM 710 C CA . GLU A 1 88 ? -10.057 11.641 -1.819 1.00 88.06 88 GLU A CA 1
ATOM 711 C C . GLU A 1 88 ? -8.655 11.418 -2.405 1.00 88.06 88 GLU A C 1
ATOM 713 O O . GLU A 1 88 ? -8.303 11.968 -3.450 1.00 88.06 88 GLU A O 1
ATOM 718 N N . GLN A 1 89 ? -7.836 10.592 -1.748 1.00 87.94 89 GLN A N 1
ATOM 719 C CA . GLN A 1 89 ? -6.464 10.319 -2.181 1.00 87.94 89 GLN A CA 1
ATOM 720 C C . GLN A 1 89 ? -6.365 9.228 -3.257 1.00 87.94 89 GLN A C 1
ATOM 722 O O . GLN A 1 89 ? -5.394 9.205 -4.019 1.00 87.94 89 GLN A O 1
ATOM 727 N N . ALA A 1 90 ? -7.357 8.340 -3.359 1.00 85.31 90 ALA A N 1
ATOM 728 C CA . ALA A 1 90 ? -7.397 7.250 -4.332 1.00 85.31 90 ALA A CA 1
ATOM 729 C C . ALA A 1 90 ? -7.085 7.667 -5.787 1.00 85.31 90 ALA A C 1
ATOM 731 O O . ALA A 1 90 ? -6.286 6.968 -6.420 1.00 85.31 90 ALA A O 1
ATOM 732 N N . PRO A 1 91 ? -7.646 8.761 -6.350 1.00 89.62 91 PRO A N 1
ATOM 733 C CA . PRO A 1 91 ? -7.317 9.182 -7.713 1.00 89.62 91 PRO A CA 1
ATOM 734 C C . PRO A 1 91 ? -5.846 9.584 -7.868 1.00 89.62 91 PRO A C 1
ATOM 736 O O . PRO A 1 91 ? -5.196 9.131 -8.809 1.00 89.62 91 PRO A O 1
ATOM 739 N N . LYS A 1 92 ? -5.287 10.339 -6.913 1.00 86.94 92 LYS A N 1
ATOM 740 C CA . LYS A 1 92 ? -3.873 10.759 -6.939 1.00 86.94 92 LYS A CA 1
ATOM 741 C C . LYS A 1 92 ? -2.934 9.555 -6.882 1.00 86.94 92 LYS A C 1
ATOM 743 O O . LYS A 1 92 ? -1.980 9.457 -7.647 1.00 86.94 92 LYS A O 1
ATOM 748 N N . ILE A 1 93 ? -3.237 8.593 -6.011 1.00 84.94 93 ILE A N 1
ATOM 749 C CA . ILE A 1 93 ? -2.472 7.344 -5.906 1.00 84.94 93 ILE A CA 1
ATOM 750 C C . ILE A 1 93 ? -2.546 6.557 -7.222 1.00 84.94 93 ILE A C 1
ATOM 752 O O . ILE A 1 93 ? -1.528 6.052 -7.699 1.00 84.94 93 ILE A O 1
ATOM 756 N N . ARG A 1 94 ? -3.733 6.466 -7.838 1.00 87.00 94 ARG A N 1
ATOM 757 C CA . ARG A 1 94 ? -3.918 5.784 -9.127 1.00 87.00 94 ARG A CA 1
ATOM 758 C C . ARG A 1 94 ? -3.072 6.423 -10.223 1.00 87.00 94 ARG A C 1
ATOM 760 O O . ARG A 1 94 ? -2.424 5.698 -10.972 1.00 87.00 94 ARG A O 1
ATOM 767 N N . GLU A 1 95 ? -3.043 7.747 -10.289 1.00 92.06 95 GLU A N 1
ATOM 768 C CA . GLU A 1 95 ? -2.239 8.482 -11.262 1.00 92.06 95 GLU A CA 1
ATOM 769 C C . GLU A 1 95 ? -0.739 8.196 -11.100 1.00 92.06 95 GLU A C 1
ATOM 771 O O . GLU A 1 95 ? -0.057 7.881 -12.078 1.00 92.06 95 GLU A O 1
ATOM 776 N N . ILE A 1 96 ? -0.231 8.208 -9.862 1.00 90.44 96 ILE A N 1
ATOM 777 C CA . ILE A 1 96 ? 1.168 7.867 -9.561 1.00 90.44 96 ILE A CA 1
ATOM 778 C C . ILE A 1 96 ? 1.495 6.449 -10.042 1.00 90.44 96 ILE A C 1
ATOM 780 O O . ILE A 1 96 ? 2.516 6.241 -10.701 1.00 90.44 96 ILE A O 1
ATOM 784 N N . ILE A 1 97 ? 0.616 5.481 -9.764 1.00 89.06 97 ILE A N 1
ATOM 785 C CA . ILE A 1 97 ? 0.787 4.090 -10.206 1.00 89.06 97 ILE A CA 1
ATOM 786 C C . ILE A 1 97 ? 0.788 4.002 -11.737 1.00 89.06 97 ILE A C 1
ATOM 788 O O . ILE A 1 97 ? 1.643 3.325 -12.305 1.00 89.06 97 ILE A O 1
ATOM 792 N N . MET A 1 98 ? -0.116 4.704 -12.426 1.00 91.56 98 MET A N 1
ATOM 793 C CA . MET A 1 98 ? -0.154 4.724 -13.894 1.00 91.56 98 MET A CA 1
ATOM 79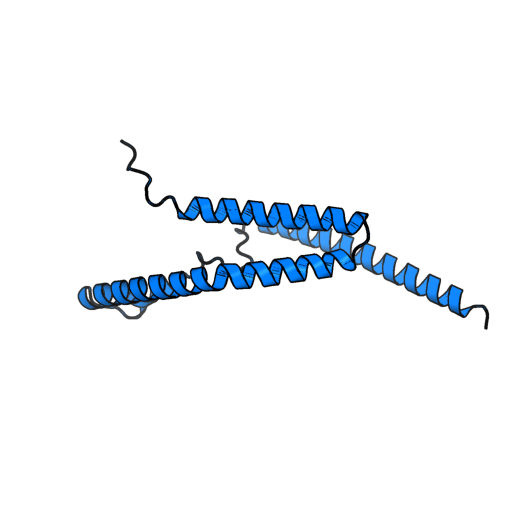4 C C . MET A 1 98 ? 1.131 5.307 -14.488 1.00 91.56 98 MET A C 1
ATOM 796 O O . MET A 1 98 ? 1.699 4.735 -15.421 1.00 91.56 98 MET A O 1
ATOM 800 N N . LYS A 1 99 ? 1.628 6.414 -13.926 1.00 93.94 99 LYS A N 1
ATOM 801 C CA . LYS A 1 99 ? 2.887 7.037 -14.349 1.00 93.94 99 LYS A CA 1
ATOM 802 C C . LYS A 1 99 ? 4.076 6.103 -14.127 1.00 93.94 99 LYS A C 1
ATOM 804 O O . LYS A 1 99 ? 4.931 5.984 -15.000 1.00 93.94 99 LYS A O 1
ATOM 809 N N . MET A 1 100 ? 4.124 5.426 -12.982 1.00 93.56 100 MET A N 1
ATOM 810 C CA . MET A 1 100 ? 5.149 4.429 -12.677 1.00 93.56 100 MET A CA 1
ATOM 811 C C . MET A 1 100 ? 5.109 3.266 -13.675 1.00 93.56 100 MET A C 1
ATOM 813 O O . MET A 1 100 ? 6.139 2.939 -14.255 1.00 93.56 100 MET A O 1
ATOM 817 N N . ASN A 1 101 ? 3.931 2.690 -13.933 1.00 92.50 101 ASN A N 1
ATOM 818 C CA . ASN A 1 101 ? 3.775 1.574 -14.868 1.00 92.50 101 ASN A CA 1
ATOM 819 C C . ASN A 1 101 ? 4.213 1.947 -16.289 1.00 92.50 101 ASN A C 1
ATOM 821 O O . ASN A 1 101 ? 4.844 1.135 -16.964 1.00 92.50 101 ASN A O 1
ATOM 825 N N . ARG A 1 102 ? 3.942 3.182 -16.730 1.00 95.00 102 ARG A N 1
ATOM 826 C CA . ARG A 1 102 ? 4.428 3.689 -18.021 1.00 95.00 102 ARG A CA 1
ATOM 827 C C . ARG A 1 102 ? 5.956 3.714 -18.075 1.00 95.00 102 ARG A C 1
ATOM 829 O O . ARG A 1 102 ? 6.534 3.139 -18.989 1.00 95.00 102 ARG A O 1
ATOM 836 N N . ARG A 1 103 ? 6.596 4.300 -17.059 1.00 95.44 103 ARG A N 1
ATOM 837 C CA . ARG A 1 103 ? 8.065 4.375 -16.959 1.00 95.44 103 ARG A CA 1
ATOM 838 C C . ARG A 1 103 ? 8.718 2.997 -16.898 1.00 95.44 103 ARG A C 1
ATOM 840 O O . ARG A 1 103 ? 9.770 2.796 -17.488 1.00 95.44 103 ARG A O 1
ATOM 847 N N . ILE A 1 104 ? 8.097 2.047 -16.196 1.00 92.62 104 ILE A N 1
ATOM 848 C CA . ILE A 1 104 ? 8.556 0.654 -16.187 1.00 92.62 104 ILE A CA 1
ATOM 849 C C . ILE A 1 104 ? 8.440 0.081 -17.598 1.00 92.62 104 ILE A C 1
ATOM 851 O O . ILE A 1 104 ? 9.407 -0.450 -18.117 1.00 92.62 104 ILE A O 1
ATOM 855 N N . SER A 1 105 ? 7.295 0.253 -18.256 1.00 93.75 105 SER A N 1
ATOM 856 C CA . SER A 1 105 ? 7.074 -0.285 -19.601 1.00 93.75 105 SER A CA 1
ATOM 857 C C . SER A 1 105 ? 8.083 0.249 -20.625 1.00 93.75 105 SER A C 1
ATOM 859 O O . SER A 1 105 ? 8.458 -0.471 -21.540 1.00 93.75 105 SER A O 1
ATOM 861 N N . GLU A 1 106 ? 8.554 1.488 -20.495 1.00 95.62 106 GLU A N 1
ATOM 862 C CA . GLU A 1 106 ? 9.554 2.087 -21.396 1.00 95.62 106 GLU A CA 1
ATOM 863 C C . GLU A 1 106 ? 10.911 1.367 -21.380 1.00 95.62 106 GLU A C 1
ATOM 865 O O . GLU A 1 106 ? 11.590 1.348 -22.403 1.00 95.62 106 GLU A O 1
ATOM 870 N N . ILE A 1 107 ? 11.291 0.735 -20.265 1.00 96.50 107 ILE A N 1
ATOM 871 C CA . ILE A 1 107 ? 12.584 0.041 -20.130 1.00 96.50 107 ILE A CA 1
ATOM 872 C C . ILE A 1 107 ? 12.505 -1.465 -20.425 1.00 96.50 107 ILE A C 1
ATOM 874 O O . ILE A 1 107 ? 13.517 -2.159 -20.339 1.00 96.50 107 ILE A O 1
ATOM 878 N N . LEU A 1 108 ? 11.314 -1.985 -20.738 1.00 95.62 108 LEU A N 1
ATOM 879 C CA . LEU A 1 108 ? 11.094 -3.408 -20.993 1.00 95.62 108 LEU A CA 1
ATOM 880 C C . LEU A 1 108 ? 11.240 -3.757 -22.474 1.00 95.62 108 LEU A C 1
ATOM 882 O O . LEU A 1 108 ? 10.795 -3.019 -23.359 1.00 95.62 108 LEU A O 1
ATOM 886 N N . THR A 1 109 ? 11.777 -4.950 -22.732 1.00 96.50 109 THR A N 1
ATOM 887 C CA . THR A 1 109 ? 11.683 -5.581 -24.053 1.00 96.50 109 THR A CA 1
ATOM 888 C C . THR A 1 109 ? 10.231 -5.943 -24.372 1.00 96.50 109 THR A C 1
ATOM 890 O O . THR A 1 109 ? 9.379 -6.006 -23.486 1.00 96.50 109 THR A O 1
ATOM 893 N N . GLU A 1 110 ? 9.930 -6.219 -25.639 1.00 93.88 110 GLU A N 1
ATOM 894 C CA . GLU A 1 110 ? 8.575 -6.582 -26.075 1.00 93.88 110 GLU A CA 1
ATOM 895 C C . GLU A 1 110 ? 8.022 -7.814 -25.333 1.00 93.88 110 GLU A C 1
ATOM 897 O O . GLU A 1 110 ? 6.891 -7.808 -24.849 1.00 93.88 110 GLU A O 1
ATOM 902 N N . GLU A 1 111 ? 8.839 -8.854 -25.151 1.00 93.81 111 GLU A N 1
ATOM 903 C CA . GLU A 1 111 ? 8.433 -10.049 -24.402 1.00 93.81 111 GLU A CA 1
ATOM 904 C C . GLU A 1 111 ? 8.182 -9.758 -22.915 1.00 93.81 111 GLU A C 1
ATOM 906 O O . GLU A 1 111 ? 7.250 -10.297 -22.315 1.00 93.81 111 GLU A O 1
ATOM 911 N N . GLN A 1 112 ? 8.999 -8.892 -22.308 1.00 92.44 112 GLN A N 1
ATOM 912 C CA . GLN A 1 112 ? 8.836 -8.486 -20.912 1.00 92.44 112 GLN A CA 1
ATOM 913 C C . GLN A 1 112 ? 7.601 -7.602 -20.720 1.00 92.44 112 GLN A C 1
ATOM 915 O O . GLN A 1 112 ? 6.897 -7.751 -19.723 1.00 92.44 112 GLN A O 1
ATOM 920 N N . ARG A 1 113 ? 7.308 -6.724 -21.686 1.00 95.00 113 ARG A N 1
ATOM 921 C CA . ARG A 1 113 ? 6.126 -5.856 -21.691 1.00 95.00 113 ARG A CA 1
ATOM 922 C C . ARG A 1 113 ? 4.842 -6.678 -21.657 1.00 95.00 113 ARG A C 1
ATOM 924 O O . ARG A 1 113 ? 4.004 -6.437 -20.799 1.00 95.00 113 ARG A O 1
ATOM 931 N N . ARG A 1 114 ? 4.742 -7.723 -22.485 1.00 93.75 114 ARG A N 1
ATOM 932 C CA . ARG A 1 114 ? 3.580 -8.632 -22.491 1.00 93.75 114 ARG A CA 1
ATOM 933 C C . ARG A 1 114 ? 3.347 -9.291 -21.129 1.00 93.75 114 ARG A C 1
ATOM 935 O O . ARG A 1 114 ? 2.235 -9.255 -20.614 1.00 93.75 114 ARG A O 1
ATOM 942 N N . LYS A 1 115 ? 4.408 -9.817 -20.503 1.00 93.94 115 LYS A N 1
ATOM 943 C CA . LYS A 1 115 ? 4.327 -10.400 -19.149 1.00 93.94 115 LYS A CA 1
ATOM 944 C C . LYS A 1 115 ? 3.913 -9.366 -18.099 1.00 93.94 115 LYS A C 1
ATOM 946 O O . LYS A 1 115 ? 3.167 -9.685 -17.176 1.00 93.94 115 LYS A O 1
ATOM 951 N N . PHE A 1 116 ? 4.407 -8.137 -18.223 1.00 93.62 116 PHE A N 1
ATOM 952 C CA . PHE A 1 116 ? 4.077 -7.047 -17.311 1.00 93.62 116 PHE A CA 1
ATOM 953 C C . PHE A 1 116 ? 2.615 -6.597 -17.447 1.00 93.62 116 PHE A C 1
ATOM 955 O O . PHE A 1 116 ? 1.944 -6.395 -16.436 1.00 93.62 116 PHE A O 1
ATOM 962 N N . ASP A 1 117 ? 2.092 -6.524 -18.669 1.00 93.81 117 ASP A N 1
ATOM 963 C CA . ASP A 1 117 ? 0.689 -6.192 -18.931 1.00 93.81 117 ASP A CA 1
ATOM 964 C C . ASP A 1 117 ? -0.264 -7.265 -18.385 1.00 93.81 117 ASP A C 1
ATOM 966 O O . ASP A 1 117 ? -1.296 -6.944 -17.789 1.00 93.81 117 ASP A O 1
ATOM 970 N N . ASP A 1 118 ? 0.090 -8.544 -18.526 1.00 93.31 118 ASP A N 1
ATOM 971 C CA . ASP A 1 118 ? -0.659 -9.657 -17.929 1.00 93.31 118 ASP A CA 1
ATOM 972 C C . ASP A 1 118 ? -0.677 -9.568 -16.401 1.00 93.31 118 ASP A C 1
ATOM 974 O O . ASP A 1 118 ? -1.732 -9.695 -15.775 1.00 93.31 118 ASP A O 1
ATOM 978 N N . TYR A 1 119 ? 0.474 -9.263 -15.799 1.00 91.81 119 TYR A N 1
ATOM 979 C CA . TYR A 1 119 ? 0.581 -9.056 -14.359 1.00 91.81 119 TYR A CA 1
ATOM 980 C C . TYR A 1 119 ? -0.298 -7.894 -13.870 1.00 91.81 119 TYR A C 1
ATOM 982 O O . TYR A 1 119 ? -1.033 -8.044 -12.891 1.00 91.81 119 TYR A O 1
ATOM 990 N N . ILE A 1 120 ? -0.277 -6.742 -14.554 1.00 91.00 120 ILE A N 1
ATOM 991 C CA . ILE A 1 120 ? -1.122 -5.593 -14.191 1.00 91.00 120 ILE A CA 1
ATOM 992 C C . ILE A 1 120 ? -2.606 -5.969 -14.264 1.00 91.00 120 ILE A C 1
ATOM 994 O O . ILE A 1 120 ? -3.365 -5.633 -13.346 1.00 91.00 120 ILE A O 1
ATOM 998 N N . ARG A 1 121 ? -3.019 -6.676 -15.324 1.00 90.62 121 ARG A N 1
ATOM 999 C CA . ARG A 1 121 ? -4.407 -7.119 -15.509 1.00 90.62 121 ARG A CA 1
ATOM 1000 C C . ARG A 1 121 ? -4.869 -8.046 -14.390 1.00 90.62 121 ARG A C 1
ATOM 1002 O O . ARG A 1 121 ? -5.958 -7.843 -13.850 1.00 90.62 121 ARG A O 1
ATOM 1009 N N . GLU A 1 122 ? -4.038 -9.005 -13.989 1.00 87.12 122 GLU A N 1
ATOM 1010 C CA . GLU A 1 122 ? -4.373 -9.921 -12.896 1.00 87.12 122 GLU A CA 1
ATOM 1011 C C . GLU A 1 122 ? -4.516 -9.181 -11.558 1.00 87.12 122 GLU A C 1
ATOM 1013 O O . GLU A 1 122 ? -5.501 -9.353 -10.835 1.00 87.12 122 GLU A O 1
ATOM 1018 N N . VAL A 1 123 ? -3.591 -8.266 -11.251 1.00 83.00 123 VAL A N 1
ATOM 1019 C CA . VAL A 1 123 ? -3.671 -7.439 -10.036 1.00 83.00 123 VAL A CA 1
ATOM 1020 C C . VAL A 1 123 ? -4.946 -6.589 -10.021 1.00 83.00 123 VAL A C 1
ATOM 1022 O O . VAL A 1 123 ? -5.585 -6.438 -8.972 1.00 83.00 123 VAL A O 1
ATOM 1025 N N . GLU A 1 124 ? -5.352 -6.032 -11.163 1.00 83.88 124 GLU A N 1
ATOM 1026 C CA . GLU A 1 124 ? -6.600 -5.275 -11.269 1.00 83.88 124 GLU A CA 1
ATOM 1027 C C . GLU A 1 124 ? -7.833 -6.162 -11.041 1.00 83.88 124 GLU A C 1
ATOM 1029 O O . GLU A 1 124 ? -8.757 -5.771 -10.318 1.00 83.88 124 GLU A O 1
ATOM 1034 N N . HIS A 1 125 ? -7.834 -7.371 -11.598 1.00 83.19 125 HIS A N 1
ATOM 1035 C CA . HIS A 1 125 ? -8.910 -8.337 -11.419 1.00 83.19 125 HIS A CA 1
ATOM 1036 C C . HIS A 1 125 ? -9.067 -8.753 -9.945 1.00 83.19 125 HIS A C 1
ATOM 1038 O O . HIS A 1 125 ? -10.174 -8.699 -9.397 1.00 83.19 125 HIS A O 1
ATOM 1044 N N . ILE A 1 126 ? -7.964 -9.053 -9.249 1.00 76.44 126 ILE A N 1
ATOM 1045 C CA . ILE A 1 126 ? -7.966 -9.356 -7.806 1.00 76.44 126 ILE A CA 1
ATOM 1046 C C . ILE A 1 126 ? -8.511 -8.168 -6.993 1.00 76.44 126 ILE A C 1
ATOM 1048 O O . ILE A 1 126 ? -9.333 -8.340 -6.080 1.00 76.44 126 ILE A O 1
ATOM 1052 N N . ARG A 1 127 ? -8.115 -6.937 -7.339 1.00 73.75 127 ARG A N 1
ATOM 1053 C CA . ARG A 1 127 ? -8.625 -5.719 -6.685 1.00 73.75 127 ARG A CA 1
ATOM 1054 C C . ARG A 1 127 ? -10.133 -5.550 -6.879 1.00 73.75 127 ARG A C 1
ATOM 1056 O O . ARG A 1 127 ? -10.832 -5.317 -5.897 1.00 73.75 127 ARG A O 1
ATOM 1063 N N . LYS A 1 128 ? -10.654 -5.751 -8.093 1.00 75.81 128 LYS A N 1
ATOM 1064 C CA . LYS A 1 128 ? -12.099 -5.670 -8.385 1.00 75.81 128 LYS A CA 1
ATOM 1065 C C . LYS A 1 128 ? -12.911 -6.736 -7.638 1.00 75.81 128 LYS A C 1
ATOM 1067 O O . LYS A 1 128 ? -13.975 -6.443 -7.091 1.00 75.81 128 LYS A O 1
ATOM 1072 N N . ARG A 1 129 ? -12.400 -7.969 -7.534 1.00 73.75 129 ARG A N 1
ATOM 1073 C CA . ARG A 1 129 ? -13.071 -9.046 -6.776 1.00 73.75 129 ARG A CA 1
ATOM 1074 C C . ARG A 1 129 ? -13.095 -8.778 -5.271 1.00 73.75 129 ARG A C 1
ATOM 1076 O O . ARG A 1 129 ? -14.078 -9.093 -4.599 1.00 73.75 129 ARG A O 1
ATOM 1083 N N . SER A 1 130 ? -12.028 -8.192 -4.730 1.00 61.41 130 SER A N 1
ATOM 1084 C CA . SER A 1 130 ? -11.950 -7.856 -3.303 1.00 61.41 130 SER A CA 1
ATOM 1085 C C . SER A 1 130 ? -12.799 -6.638 -2.920 1.00 61.41 130 SER A C 1
ATOM 1087 O O . SER A 1 130 ? -13.343 -6.621 -1.814 1.00 61.41 130 SER A O 1
ATOM 1089 N N . SER A 1 131 ? -12.998 -5.669 -3.823 1.00 60.50 131 SER A N 1
ATOM 1090 C CA . SER A 1 131 ? -13.944 -4.565 -3.611 1.00 60.50 131 SER A CA 1
ATOM 1091 C C . SER A 1 131 ? -15.406 -5.018 -3.701 1.00 60.50 131 SER A C 1
ATOM 1093 O O . SER A 1 131 ? -16.208 -4.617 -2.863 1.00 60.50 131 SER A O 1
ATOM 1095 N N . GLY A 1 132 ? -15.749 -5.923 -4.628 1.00 52.56 132 GLY A N 1
ATOM 1096 C CA . GLY A 1 132 ? -17.112 -6.470 -4.751 1.00 52.56 132 GLY A CA 1
ATOM 1097 C C . GLY A 1 132 ? -17.569 -7.293 -3.538 1.00 52.56 132 GLY A C 1
ATOM 1098 O O . GLY A 1 132 ? -18.738 -7.273 -3.173 1.00 52.56 132 GLY A O 1
ATOM 1099 N N . ARG A 1 133 ? -16.641 -7.955 -2.833 1.00 49.41 133 ARG A N 1
ATOM 1100 C CA . ARG A 1 133 ? -16.933 -8.675 -1.577 1.00 49.41 133 ARG A CA 1
ATOM 1101 C C . ARG A 1 133 ? -17.152 -7.767 -0.358 1.00 49.41 133 ARG A C 1
ATOM 1103 O O . ARG A 1 133 ? -17.594 -8.273 0.668 1.00 49.41 133 ARG A O 1
ATOM 1110 N N . ARG A 1 134 ? -16.837 -6.467 -0.433 1.00 46.88 134 ARG A N 1
ATOM 1111 C CA . ARG A 1 134 ? -17.090 -5.494 0.651 1.00 46.88 134 ARG A CA 1
ATOM 1112 C C . ARG A 1 134 ? -18.466 -4.825 0.571 1.00 46.88 134 ARG A C 1
ATOM 1114 O O . ARG A 1 134 ? -18.913 -4.318 1.587 1.00 46.88 134 ARG A O 1
ATOM 1121 N N . GLY A 1 135 ? -19.142 -4.872 -0.579 1.00 39.91 135 GLY A N 1
ATOM 1122 C CA . GLY A 1 135 ? -20.510 -4.356 -0.754 1.00 39.91 135 GLY A CA 1
ATOM 1123 C C . GLY A 1 135 ? -21.623 -5.339 -0.363 1.00 39.91 135 GLY A C 1
ATOM 1124 O O . GLY A 1 135 ? -22.788 -5.069 -0.606 1.00 39.91 135 GLY A O 1
ATOM 1125 N N . GLY A 1 136 ? -21.287 -6.498 0.212 1.00 37.50 136 GLY A N 1
ATOM 1126 C CA . GLY A 1 136 ? -22.247 -7.547 0.581 1.00 37.50 136 GLY A CA 1
ATOM 1127 C C . GLY A 1 136 ? -22.903 -7.371 1.953 1.00 37.50 136 GLY A C 1
ATOM 1128 O O . GLY A 1 136 ? -23.238 -8.380 2.567 1.00 37.50 136 GLY A O 1
ATOM 1129 N N . ALA A 1 137 ? -23.031 -6.138 2.450 1.00 45.34 137 ALA A N 1
ATOM 1130 C CA . ALA A 1 137 ? -23.774 -5.837 3.677 1.00 45.34 137 ALA A CA 1
ATOM 1131 C C . ALA A 1 137 ? -25.301 -5.742 3.453 1.00 45.34 137 ALA A C 1
ATOM 1133 O O . ALA A 1 137 ? -26.030 -5.622 4.425 1.00 45.34 137 ALA A O 1
ATOM 1134 N N . ASP A 1 138 ? -25.773 -5.888 2.206 1.00 47.88 138 ASP A N 1
ATOM 1135 C CA . ASP A 1 138 ? -27.197 -5.884 1.824 1.00 47.88 138 ASP A CA 1
ATOM 1136 C C . ASP A 1 138 ? -27.691 -7.255 1.322 1.00 47.88 138 ASP A C 1
ATOM 1138 O O . ASP A 1 138 ? -28.526 -7.344 0.422 1.00 47.88 138 ASP A O 1
ATOM 1142 N N . ARG A 1 139 ? -27.175 -8.373 1.853 1.00 48.19 139 ARG A N 1
ATOM 1143 C CA . ARG A 1 139 ? -27.857 -9.659 1.628 1.00 48.19 139 ARG A CA 1
ATOM 1144 C C . ARG A 1 139 ? -29.030 -9.754 2.608 1.00 48.19 139 ARG A C 1
ATOM 1146 O O . ARG A 1 139 ? -28.756 -9.906 3.798 1.00 48.19 139 ARG A O 1
ATOM 1153 N N . PRO A 1 140 ? -30.299 -9.688 2.149 1.00 44.91 140 PRO A N 1
ATOM 1154 C CA . PRO A 1 140 ? -31.426 -9.951 3.031 1.00 44.91 140 PRO A CA 1
ATOM 1155 C C . PRO A 1 140 ? -31.284 -11.363 3.623 1.00 44.91 140 PRO A C 1
ATOM 1157 O O . PRO A 1 140 ? -30.728 -12.249 2.953 1.00 44.91 140 PRO A O 1
ATOM 1160 N N . PRO A 1 141 ? -31.730 -11.579 4.874 1.00 40.88 141 PRO A N 1
ATOM 1161 C CA . PRO A 1 141 ? -31.690 -12.897 5.487 1.00 40.88 141 PRO A CA 1
ATOM 1162 C C . PRO A 1 141 ? -32.424 -13.890 4.583 1.00 40.88 141 PRO A C 1
ATOM 1164 O O . PRO A 1 141 ? -33.489 -13.589 4.042 1.00 40.88 141 PRO A O 1
ATOM 1167 N N . LYS A 1 142 ? -31.809 -15.057 4.363 1.00 50.66 142 LYS A N 1
ATOM 1168 C CA . LYS A 1 142 ? -32.477 -16.161 3.669 1.00 50.66 142 LYS A CA 1
ATOM 1169 C C . LYS A 1 142 ? -33.691 -16.607 4.501 1.00 50.66 142 LYS A C 1
ATOM 1171 O O . LYS A 1 142 ? -33.574 -16.566 5.727 1.00 50.66 142 LYS A O 1
ATOM 1176 N N . PRO A 1 143 ? -34.804 -16.986 3.846 1.00 57.09 143 PRO A N 1
ATOM 1177 C CA . PRO A 1 143 ? -36.007 -17.461 4.525 1.00 57.09 143 PRO A CA 1
ATOM 1178 C C . PRO A 1 143 ? -35.740 -18.723 5.347 1.00 57.09 143 PRO A C 1
ATOM 1180 O O . PRO A 1 143 ? -34.832 -19.499 4.959 1.00 57.09 143 PRO A O 1
#

Radius of gyration: 24.95 Å; chains: 1; bounding box: 80×40×58 Å

Secondary structure (DSSP, 8-state):
--SHHHHHHHHHHHHHHHHHHHHHHHHHHHHHHHHHTTTS----S--TT--TGGGTHHHHTT--HHHHHHHHHHHHHHHHHHHHHHHHHHHHHHHHHHHHHHHHHHTS-HHHHHHHHHHHHHHHHHHHHHHHTTSGGG-PPP-

Sequence (143 aa):
MKDRPRAIAVLVAVFLAGCILGSAGSYSWLRWQQETRQDQPADSFPSRRQQPERWHLPTLLELTPEQNARYSEIMAESRRELDGLRSEQAPKIREIIMKMNRRISEILTEEQRRKFDDYIREVEHIRKRSSGRRGGADRPPKP